Protein AF-A0A7W8KMI1-F1 (afdb_monomer_lite)

pLDDT: mean 75.28, std 14.84, range [34.75, 89.56]

Secondary structure (DSSP, 8-state):
--------------PPPPHHHHHHHHHHHHTSHHHHHHHHHHHHHHHHHHHHHHHHHHHHHHHHHHHS-GGGS----S---HHHHHHHHHHHHHHHHHHHHHHHHHHHHHHHTTT-TT--TT-GGGS-SS--HHHHHHHHTT-

Radius of gyration: 23.49 Å; chains: 1; bounding box: 56×55×62 Å

Foldseek 3Di:
DDDDPDPDPPPDPPDQQALVNLLVVVVVQCVDPVSVVVLVVVLVVLVVVLVVQLVVQLVVVVVVVVPPDCVPVPDDDDPDDPVNVVVVVVVVVVVSVVSSVVSCCVSVQCQQCVVQPQDDPVDPVSGDPGGGSSRSSNVVVVD

Structure (mmCIF, N/CA/C/O backbone):
data_AF-A0A7W8KMI1-F1
#
_entry.id   AF-A0A7W8KMI1-F1
#
loop_
_atom_site.group_PDB
_atom_site.id
_atom_site.type_symbol
_atom_site.label_atom_id
_atom_site.label_alt_id
_atom_site.label_comp_id
_atom_site.label_asym_id
_atom_site.label_entity_id
_atom_site.label_seq_id
_atom_site.pdbx_PDB_ins_code
_atom_site.Cartn_x
_atom_site.Cartn_y
_atom_site.Cartn_z
_atom_site.occupancy
_atom_site.B_iso_or_equiv
_atom_site.auth_seq_id
_atom_site.auth_comp_id
_atom_site.auth_asym_id
_atom_site.auth_atom_id
_atom_site.pdbx_PDB_model_num
ATOM 1 N N . MET A 1 1 ? 27.870 -41.922 -27.994 1.00 34.75 1 MET A N 1
ATOM 2 C CA . MET A 1 1 ? 27.795 -40.715 -28.843 1.00 34.75 1 MET A CA 1
ATOM 3 C C . MET A 1 1 ? 26.735 -39.794 -28.256 1.00 34.75 1 MET A C 1
ATOM 5 O O . MET A 1 1 ? 25.578 -40.174 -28.234 1.00 34.75 1 MET A O 1
ATOM 9 N N . SER A 1 2 ? 27.202 -38.671 -27.706 1.00 38.38 2 SER A N 1
ATOM 10 C CA . SER A 1 2 ? 26.521 -37.427 -27.303 1.00 38.38 2 SER A CA 1
ATOM 11 C C . SER A 1 2 ? 25.144 -37.471 -26.614 1.00 38.38 2 SER A C 1
ATOM 13 O O . SER A 1 2 ? 24.109 -37.550 -27.266 1.00 38.38 2 SER A O 1
ATOM 15 N N . LEU A 1 3 ? 25.139 -37.273 -25.290 1.00 40.03 3 LEU A N 1
ATOM 16 C CA . LEU A 1 3 ? 24.009 -36.684 -24.566 1.00 40.03 3 LEU A CA 1
ATOM 17 C C . LEU A 1 3 ? 24.254 -35.172 -24.496 1.00 40.03 3 LEU A C 1
ATOM 19 O O . LEU A 1 3 ? 25.245 -34.733 -23.914 1.00 40.03 3 LEU A O 1
ATOM 23 N N . ALA A 1 4 ? 23.385 -34.389 -25.136 1.00 41.28 4 ALA A N 1
ATOM 24 C CA . ALA A 1 4 ? 23.472 -32.935 -25.161 1.00 41.28 4 ALA A CA 1
ATOM 25 C C . ALA A 1 4 ? 23.330 -32.373 -23.738 1.00 41.28 4 ALA A C 1
ATOM 27 O O . ALA A 1 4 ? 22.281 -32.501 -23.104 1.00 41.28 4 ALA A O 1
ATOM 28 N N . ALA A 1 5 ? 24.406 -31.763 -23.240 1.00 43.00 5 ALA A N 1
ATOM 29 C CA . ALA A 1 5 ? 24.419 -31.057 -21.973 1.00 43.00 5 ALA A CA 1
ATOM 30 C C . ALA A 1 5 ? 23.448 -29.874 -22.049 1.00 43.00 5 ALA A C 1
ATOM 32 O O . ALA A 1 5 ? 23.636 -28.928 -22.814 1.00 43.00 5 ALA A O 1
ATOM 33 N N . LYS A 1 6 ? 22.383 -29.963 -21.255 1.00 44.53 6 LYS A N 1
ATOM 34 C CA . LYS A 1 6 ? 21.418 -28.897 -21.015 1.00 44.53 6 LYS A CA 1
ATOM 35 C C . LYS A 1 6 ? 22.190 -27.741 -20.374 1.00 44.53 6 LYS A C 1
ATOM 37 O O . LYS A 1 6 ? 22.577 -27.837 -19.213 1.00 44.53 6 LYS A O 1
ATOM 42 N N . GLN A 1 7 ? 22.477 -26.696 -21.147 1.00 41.88 7 GLN A N 1
ATOM 43 C CA . GLN A 1 7 ? 23.064 -25.461 -20.635 1.00 41.88 7 GLN A CA 1
ATOM 44 C C . GLN A 1 7 ? 22.072 -24.861 -19.635 1.00 41.88 7 GLN A C 1
ATOM 46 O O . GLN A 1 7 ? 21.048 -24.292 -20.008 1.00 41.88 7 GLN A O 1
ATOM 51 N N . SER A 1 8 ? 22.341 -25.061 -18.348 1.00 39.22 8 SER A N 1
ATOM 52 C CA . SER A 1 8 ? 21.718 -24.305 -17.274 1.00 39.22 8 SER A CA 1
ATOM 53 C C . SER A 1 8 ? 22.136 -22.854 -17.460 1.00 39.22 8 SER A C 1
ATOM 55 O O . SER A 1 8 ? 23.306 -22.522 -17.268 1.00 39.22 8 SER A O 1
ATOM 57 N N . HIS A 1 9 ? 21.195 -22.012 -17.881 1.00 38.53 9 HIS A N 1
ATOM 58 C CA . HIS A 1 9 ? 21.372 -20.570 -17.862 1.00 38.53 9 HIS A CA 1
ATOM 59 C C . HIS A 1 9 ? 21.656 -20.192 -16.407 1.00 38.53 9 HIS A C 1
ATOM 61 O O . HIS A 1 9 ? 20.779 -20.284 -15.549 1.00 38.53 9 HIS A O 1
ATOM 67 N N . VAL A 1 10 ? 22.913 -19.866 -16.116 1.00 40.53 10 VAL A N 1
ATOM 68 C CA . VAL A 1 10 ? 23.291 -19.253 -14.849 1.00 40.53 10 VAL A CA 1
ATOM 69 C C . VAL A 1 10 ? 22.540 -17.926 -14.830 1.00 40.53 10 VAL A C 1
ATOM 71 O O . VAL A 1 10 ? 22.769 -17.067 -15.681 1.00 40.53 10 VAL A O 1
ATOM 74 N N . GLN A 1 11 ? 21.544 -17.822 -13.956 1.00 42.91 11 GLN A N 1
ATOM 75 C CA . GLN A 1 11 ? 20.919 -16.552 -13.625 1.00 42.91 11 GLN A CA 1
ATOM 76 C C . GLN A 1 11 ? 21.990 -15.780 -12.861 1.00 42.91 11 GLN A C 1
ATOM 78 O O . GLN A 1 11 ? 22.284 -16.094 -11.708 1.00 42.91 11 GLN A O 1
ATOM 83 N N . GLU A 1 12 ? 22.659 -14.853 -13.546 1.00 35.53 12 GLU A N 1
ATOM 84 C CA . GLU A 1 12 ? 23.527 -13.890 -12.878 1.00 35.53 12 GLU A CA 1
ATOM 85 C C . GLU A 1 12 ? 22.709 -13.187 -11.784 1.00 35.53 12 GLU A C 1
ATOM 87 O O . GLU A 1 12 ? 21.523 -12.906 -12.001 1.00 35.53 12 GLU A O 1
ATOM 92 N N . PRO A 1 13 ? 23.291 -12.935 -10.598 1.00 42.44 13 PRO A N 1
ATOM 93 C CA . PRO A 1 13 ? 22.621 -12.151 -9.577 1.00 42.44 13 PRO A CA 1
ATOM 94 C C . PRO A 1 13 ? 22.326 -10.780 -10.184 1.00 42.44 13 PRO A C 1
ATOM 96 O O . PRO A 1 13 ? 23.240 -10.001 -10.449 1.00 42.44 13 PRO A O 1
ATOM 99 N N . ILE A 1 14 ? 21.046 -10.521 -10.460 1.00 54.78 14 ILE A N 1
ATOM 100 C CA . ILE A 1 14 ? 20.568 -9.218 -10.909 1.00 54.78 14 ILE A CA 1
ATOM 101 C C . ILE A 1 14 ? 20.971 -8.254 -9.798 1.00 54.78 14 ILE A C 1
ATOM 103 O O . ILE A 1 14 ? 20.428 -8.323 -8.696 1.00 54.78 14 ILE A O 1
ATOM 107 N N . ALA A 1 15 ? 21.982 -7.423 -10.059 1.00 56.84 15 ALA A N 1
ATOM 108 C CA . ALA A 1 15 ? 22.372 -6.382 -9.125 1.00 56.84 15 ALA A CA 1
ATOM 109 C C . ALA A 1 15 ? 21.114 -5.566 -8.780 1.00 56.84 15 ALA A C 1
ATOM 111 O O . ALA A 1 15 ? 20.329 -5.277 -9.692 1.00 56.84 15 ALA A O 1
ATOM 112 N N . PRO A 1 16 ? 20.883 -5.235 -7.497 1.00 61.41 16 PRO A N 1
ATOM 113 C CA . PRO A 1 16 ? 19.713 -4.464 -7.108 1.00 61.41 16 PRO A CA 1
ATOM 114 C C . PRO A 1 16 ? 19.705 -3.168 -7.919 1.00 61.41 16 PRO A C 1
ATOM 116 O O . PRO A 1 16 ? 20.652 -2.382 -7.865 1.00 61.41 16 PRO A O 1
ATOM 119 N N . MET A 1 17 ? 18.672 -3.001 -8.746 1.00 68.69 17 MET A N 1
ATOM 120 C CA . MET A 1 17 ? 18.520 -1.834 -9.609 1.00 68.69 17 MET A CA 1
ATOM 121 C C . MET A 1 17 ? 18.459 -0.586 -8.726 1.00 68.69 17 MET A C 1
ATOM 123 O O . MET A 1 17 ? 17.603 -0.498 -7.846 1.00 68.69 17 MET A O 1
ATOM 127 N N . SER A 1 18 ? 19.356 0.374 -8.959 1.00 76.06 18 SER A N 1
ATOM 128 C CA . SER A 1 18 ? 19.341 1.644 -8.234 1.00 76.06 18 SER A CA 1
ATOM 129 C C . SER A 1 18 ? 18.051 2.414 -8.534 1.00 76.06 18 SER A C 1
ATOM 131 O O . SER A 1 18 ? 17.516 2.349 -9.643 1.00 76.06 18 SER A O 1
ATOM 133 N N . HIS A 1 19 ? 17.568 3.201 -7.570 1.00 77.62 19 HIS A N 1
ATOM 134 C CA . HIS A 1 19 ? 16.441 4.116 -7.776 1.00 77.62 19 HIS A CA 1
ATOM 135 C C . HIS A 1 19 ? 16.672 5.069 -8.963 1.00 77.62 19 HIS A C 1
ATOM 137 O O . HIS A 1 19 ? 15.741 5.382 -9.706 1.00 77.62 19 HIS A O 1
ATOM 143 N N . GLU A 1 20 ? 17.912 5.519 -9.167 1.00 78.88 20 GLU A N 1
ATOM 144 C CA . GLU A 1 20 ? 18.265 6.402 -10.285 1.00 78.88 20 GLU A CA 1
ATOM 145 C C . GLU A 1 20 ? 18.111 5.692 -11.636 1.00 78.88 20 GLU A C 1
ATOM 147 O O . GLU A 1 20 ? 17.528 6.254 -12.566 1.00 78.88 20 GLU A O 1
ATOM 152 N N . ASP A 1 21 ? 18.530 4.427 -11.715 1.00 81.38 21 ASP A N 1
ATOM 153 C CA . ASP A 1 21 ? 18.374 3.599 -12.913 1.00 81.38 21 ASP A CA 1
ATOM 154 C C . ASP A 1 21 ? 16.895 3.305 -13.194 1.00 81.38 21 ASP A C 1
ATOM 156 O O . ASP A 1 21 ? 16.437 3.409 -14.335 1.00 81.38 21 ASP A O 1
ATOM 160 N N . ALA A 1 22 ? 16.120 3.008 -12.145 1.00 81.56 22 ALA A N 1
ATOM 161 C CA . ALA A 1 22 ? 14.677 2.807 -12.231 1.00 81.56 22 ALA A CA 1
ATOM 162 C C . ALA A 1 22 ? 13.972 4.040 -12.818 1.00 81.56 22 ALA A C 1
ATOM 164 O O . ALA A 1 22 ? 13.184 3.925 -13.760 1.00 81.56 22 ALA A O 1
ATOM 165 N N . MET A 1 23 ? 14.295 5.231 -12.310 1.00 83.50 23 MET A N 1
ATOM 166 C CA . MET A 1 23 ? 13.730 6.488 -12.802 1.00 83.50 23 MET A CA 1
ATOM 167 C C . MET A 1 23 ? 14.154 6.793 -14.239 1.00 83.50 23 MET A C 1
ATOM 169 O O . MET A 1 23 ? 13.311 7.193 -15.041 1.00 83.50 23 MET A O 1
ATOM 173 N N . ALA A 1 24 ? 15.414 6.546 -14.604 1.00 84.56 24 ALA A N 1
ATOM 174 C CA . ALA A 1 24 ? 15.891 6.735 -15.972 1.00 84.56 24 ALA A CA 1
ATOM 175 C C . ALA A 1 24 ? 15.152 5.827 -16.973 1.00 84.56 24 ALA A C 1
ATOM 177 O O . ALA A 1 24 ? 14.798 6.267 -18.072 1.00 84.56 24 ALA A O 1
ATOM 178 N N . ILE A 1 25 ? 14.868 4.576 -16.592 1.00 84.12 25 ILE A N 1
ATOM 179 C CA . ILE A 1 25 ? 14.076 3.641 -17.403 1.00 84.12 25 ILE A CA 1
ATOM 180 C C . ILE A 1 25 ? 12.640 4.149 -17.558 1.00 84.12 25 ILE A C 1
ATOM 182 O O . ILE A 1 25 ? 12.132 4.185 -18.680 1.00 84.12 25 ILE A O 1
ATOM 186 N N . ILE A 1 26 ? 12.004 4.586 -16.467 1.00 84.56 26 ILE A N 1
ATOM 187 C CA . ILE A 1 26 ? 10.630 5.111 -16.481 1.00 84.56 26 ILE A CA 1
ATOM 188 C C . ILE A 1 26 ? 10.535 6.362 -17.363 1.00 84.56 26 ILE A C 1
ATOM 190 O O . ILE A 1 26 ? 9.643 6.456 -18.204 1.00 84.56 26 ILE A O 1
ATOM 194 N N . GLU A 1 27 ? 11.463 7.309 -17.229 1.00 85.69 27 GLU A N 1
ATOM 195 C CA . GLU A 1 27 ? 11.466 8.541 -18.023 1.00 85.69 27 GLU A CA 1
ATOM 196 C C . GLU A 1 27 ? 11.730 8.278 -19.504 1.00 85.69 27 GLU A C 1
ATOM 198 O O . GLU A 1 27 ? 11.102 8.894 -20.367 1.00 85.69 27 GLU A O 1
ATOM 203 N N . ARG A 1 28 ? 12.632 7.343 -19.823 1.00 84.94 28 ARG A N 1
ATOM 204 C CA . ARG A 1 28 ? 12.855 6.913 -21.205 1.00 84.94 28 ARG A CA 1
ATOM 205 C C . ARG A 1 28 ? 11.596 6.278 -21.782 1.00 84.94 28 ARG A C 1
ATOM 207 O O . ARG A 1 28 ? 11.248 6.566 -22.925 1.00 84.94 28 ARG A O 1
ATOM 214 N N . ALA A 1 29 ? 10.918 5.448 -20.998 1.00 82.12 29 ALA A N 1
ATOM 215 C CA . ALA A 1 29 ? 9.714 4.765 -21.427 1.00 82.12 29 ALA A CA 1
ATOM 216 C C . ALA A 1 29 ? 8.509 5.702 -21.581 1.00 82.12 29 ALA A C 1
ATOM 218 O O . ALA A 1 29 ? 7.732 5.550 -22.517 1.00 82.12 29 ALA A O 1
ATOM 219 N N . ALA A 1 30 ? 8.410 6.743 -20.758 1.00 80.94 30 ALA A N 1
ATOM 220 C CA . ALA A 1 30 ? 7.374 7.764 -20.878 1.00 80.94 30 ALA A CA 1
ATOM 221 C C . ALA A 1 30 ? 7.484 8.610 -22.164 1.00 80.94 30 ALA A C 1
ATOM 223 O O . ALA A 1 30 ? 6.498 9.203 -22.597 1.00 80.94 30 ALA A O 1
ATOM 224 N N . ARG A 1 31 ? 8.666 8.680 -22.795 1.00 85.50 31 ARG A N 1
ATOM 225 C CA . ARG A 1 31 ? 8.866 9.418 -24.059 1.00 85.50 31 ARG A CA 1
ATOM 226 C C . ARG A 1 31 ? 8.369 8.657 -25.289 1.00 85.50 31 ARG A C 1
ATOM 228 O O . ARG A 1 31 ? 8.153 9.277 -26.329 1.00 85.50 31 ARG A O 1
ATOM 235 N N . ASP A 1 32 ? 8.193 7.342 -25.191 1.00 88.50 32 ASP A N 1
ATOM 236 C CA . ASP A 1 32 ? 7.627 6.525 -26.264 1.00 88.50 32 ASP A CA 1
ATOM 237 C C . ASP A 1 32 ? 6.101 6.461 -26.116 1.00 88.50 32 ASP A C 1
ATOM 239 O O . ASP A 1 32 ? 5.579 6.085 -25.073 1.00 88.50 32 ASP A O 1
ATOM 243 N N . LYS A 1 33 ? 5.359 6.806 -27.174 1.00 80.88 33 LYS A N 1
ATOM 244 C CA . LYS A 1 33 ? 3.889 6.851 -27.162 1.00 80.88 33 LYS A CA 1
ATOM 245 C C . LYS A 1 33 ? 3.238 5.502 -26.832 1.00 80.88 33 LYS A C 1
ATOM 247 O O . LYS A 1 33 ? 2.148 5.486 -26.260 1.00 80.88 33 LYS A O 1
ATOM 252 N N . HIS A 1 34 ? 3.847 4.389 -27.235 1.00 79.56 34 HIS A N 1
ATOM 253 C CA . HIS A 1 34 ? 3.315 3.056 -26.947 1.00 79.56 34 HIS A CA 1
ATOM 254 C C . HIS A 1 34 ? 3.679 2.630 -25.529 1.00 79.56 34 HIS A C 1
ATOM 256 O O . HIS A 1 34 ? 2.803 2.247 -24.756 1.00 79.56 34 HIS A O 1
ATOM 262 N N . LEU A 1 35 ? 4.948 2.802 -25.168 1.00 83.62 35 LEU A N 1
ATOM 263 C CA . LEU A 1 35 ? 5.459 2.401 -23.865 1.00 83.62 35 LEU A CA 1
ATOM 264 C C . LEU A 1 35 ? 4.896 3.267 -22.724 1.00 83.62 35 LEU A C 1
ATOM 266 O O . LEU A 1 35 ? 4.700 2.766 -21.623 1.00 83.62 35 LEU A O 1
ATOM 270 N N . ALA A 1 36 ? 4.540 4.525 -22.991 1.00 83.75 36 ALA A N 1
ATOM 271 C CA . ALA A 1 36 ? 3.836 5.389 -22.047 1.00 83.75 36 ALA A CA 1
ATOM 272 C C . ALA A 1 36 ? 2.450 4.839 -21.676 1.00 83.75 36 ALA A C 1
ATOM 274 O O . ALA A 1 36 ? 2.083 4.841 -20.506 1.00 83.75 36 ALA A O 1
ATOM 275 N N . ARG A 1 37 ? 1.696 4.302 -22.646 1.00 84.69 37 ARG A N 1
ATOM 276 C CA . ARG A 1 37 ? 0.388 3.679 -22.369 1.00 84.69 37 ARG A CA 1
ATOM 277 C C . ARG A 1 37 ? 0.535 2.415 -21.535 1.00 84.69 37 ARG A C 1
ATOM 279 O O . ARG A 1 37 ? -0.250 2.196 -20.619 1.00 84.69 37 ARG A O 1
ATOM 286 N N . ASP A 1 38 ? 1.536 1.599 -21.847 1.00 85.12 38 ASP A N 1
ATOM 287 C CA . ASP A 1 38 ? 1.817 0.384 -21.084 1.00 85.12 38 ASP A CA 1
ATOM 288 C C . ASP A 1 38 ? 2.279 0.715 -19.661 1.00 85.12 38 ASP A C 1
ATOM 290 O O . ASP A 1 38 ? 1.892 0.026 -18.717 1.00 85.12 38 ASP A O 1
ATOM 294 N N . LEU A 1 39 ? 3.041 1.800 -19.487 1.00 86.56 39 LEU A N 1
ATOM 295 C CA . LEU A 1 39 ? 3.405 2.327 -18.174 1.00 86.56 39 LEU A CA 1
ATOM 296 C C . LEU A 1 39 ? 2.189 2.781 -17.369 1.00 86.56 39 LEU A C 1
ATOM 298 O O . LEU A 1 39 ? 2.107 2.460 -16.186 1.00 86.56 39 LEU A O 1
ATOM 302 N N . ASP A 1 40 ? 1.246 3.494 -17.979 1.00 86.31 40 ASP A N 1
ATOM 303 C CA . ASP A 1 40 ? 0.033 3.936 -17.285 1.00 86.31 40 ASP A CA 1
ATOM 304 C C . ASP A 1 40 ? -0.849 2.744 -16.893 1.00 86.31 40 ASP A C 1
ATOM 306 O O . ASP A 1 40 ? -1.265 2.631 -15.742 1.00 86.31 40 ASP A O 1
ATOM 310 N N . LEU A 1 41 ? -1.020 1.766 -17.790 1.00 87.88 41 LEU A N 1
ATOM 311 C CA . LEU A 1 41 ? -1.705 0.511 -17.466 1.00 87.88 41 LEU A CA 1
ATOM 312 C C . LEU A 1 41 ? -1.001 -0.260 -16.344 1.00 87.88 41 LEU A C 1
ATOM 314 O O . LEU A 1 41 ? -1.657 -0.897 -15.516 1.00 87.88 41 LEU A O 1
ATOM 318 N N . LEU A 1 42 ? 0.332 -0.251 -16.322 1.00 87.44 42 LEU A N 1
ATOM 319 C CA . LEU A 1 42 ? 1.104 -0.895 -15.268 1.00 87.44 42 LEU A CA 1
ATOM 320 C C . LEU A 1 42 ? 0.916 -0.169 -13.932 1.00 87.44 42 LEU A C 1
ATOM 322 O O . LEU A 1 42 ? 0.689 -0.830 -12.922 1.00 87.44 42 LEU A O 1
ATOM 326 N N . ARG A 1 43 ? 0.929 1.167 -13.927 1.00 87.19 43 ARG A N 1
ATOM 327 C CA . ARG A 1 43 ? 0.644 1.987 -12.741 1.00 87.19 43 ARG A CA 1
ATOM 328 C C . ARG A 1 43 ? -0.748 1.702 -12.190 1.00 87.19 43 ARG A C 1
ATOM 330 O O . ARG A 1 43 ? -0.862 1.426 -11.000 1.00 87.19 43 ARG A O 1
ATOM 337 N N . ASP A 1 44 ? -1.774 1.670 -13.035 1.00 88.12 44 ASP A N 1
ATOM 338 C CA . ASP A 1 44 ? -3.151 1.367 -12.624 1.00 88.12 44 ASP A CA 1
ATOM 339 C C . ASP A 1 44 ? -3.265 -0.013 -11.964 1.00 88.12 44 ASP A C 1
ATOM 341 O O . ASP A 1 44 ? -3.936 -0.184 -10.938 1.00 88.12 44 ASP A O 1
ATOM 345 N N . LYS A 1 45 ? -2.559 -1.009 -12.512 1.00 87.81 45 LYS A N 1
ATOM 346 C CA . LYS A 1 45 ? -2.480 -2.350 -11.917 1.00 87.81 45 LYS A CA 1
ATOM 347 C C . LYS A 1 45 ? -1.760 -2.325 -10.575 1.00 87.81 45 LYS A C 1
ATOM 349 O O . LYS A 1 45 ? -2.242 -2.950 -9.635 1.00 87.81 45 LYS A O 1
ATOM 354 N N . CYS A 1 46 ? -0.647 -1.601 -10.462 1.00 87.69 46 CYS A N 1
ATOM 355 C CA . CYS A 1 46 ? 0.079 -1.455 -9.203 1.00 87.69 46 CYS A CA 1
ATOM 356 C C . CYS A 1 46 ? -0.786 -0.767 -8.137 1.00 87.69 46 CYS A C 1
ATOM 358 O O . CYS A 1 46 ? -0.852 -1.260 -7.015 1.00 87.69 46 CYS A O 1
ATOM 360 N N . PHE A 1 47 ? -1.514 0.299 -8.477 1.00 87.56 47 PHE A N 1
ATOM 361 C CA . PHE A 1 47 ? -2.446 0.951 -7.552 1.00 87.56 47 PHE A CA 1
ATOM 362 C C . PHE A 1 47 ? -3.562 0.014 -7.096 1.00 87.56 47 PHE A C 1
ATOM 364 O O . PHE A 1 47 ? -3.834 -0.094 -5.901 1.00 87.56 47 PHE A O 1
ATOM 371 N N . SER A 1 48 ? -4.174 -0.705 -8.036 1.00 89.06 48 SER A N 1
ATOM 372 C CA . SER A 1 48 ? -5.220 -1.684 -7.727 1.00 89.06 48 SER A CA 1
ATOM 373 C C . SER A 1 48 ? -4.701 -2.800 -6.817 1.00 89.06 48 SER A C 1
ATOM 375 O O . SER A 1 48 ? -5.384 -3.200 -5.878 1.00 89.06 48 SER A O 1
ATOM 377 N N . PHE A 1 49 ? -3.472 -3.262 -7.052 1.00 88.81 49 PHE A N 1
ATOM 378 C CA . PHE A 1 49 ? -2.807 -4.267 -6.229 1.00 88.81 49 PHE A CA 1
ATOM 379 C C . PHE A 1 49 ? -2.543 -3.772 -4.803 1.00 88.81 49 PHE A C 1
ATOM 381 O O . PHE A 1 49 ? -2.894 -4.462 -3.847 1.00 88.81 49 PHE A O 1
ATOM 388 N N . VAL A 1 50 ? -1.986 -2.566 -4.644 1.00 88.88 50 VAL A N 1
ATOM 389 C CA . VAL A 1 50 ? -1.748 -1.971 -3.318 1.00 88.88 50 VAL A CA 1
ATOM 390 C C . VAL A 1 50 ? -3.062 -1.808 -2.561 1.00 88.88 50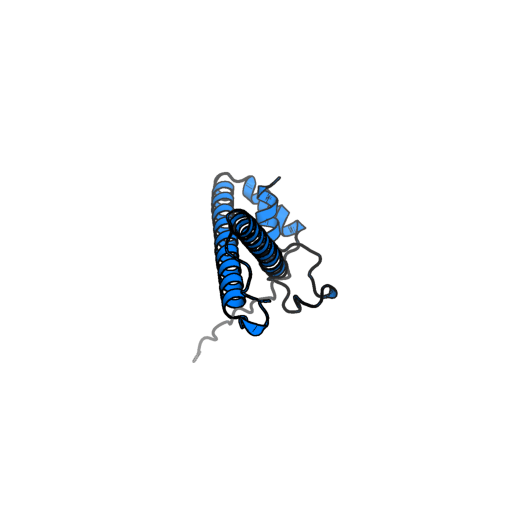 VAL A C 1
ATOM 392 O O . VAL A 1 50 ? -3.134 -2.190 -1.397 1.00 88.88 50 VAL A O 1
ATOM 395 N N . ASN A 1 51 ? -4.113 -1.316 -3.222 1.00 88.19 51 ASN A N 1
ATOM 396 C CA . ASN A 1 51 ? -5.433 -1.164 -2.607 1.00 88.19 51 ASN A CA 1
ATOM 397 C C . ASN A 1 51 ? -6.020 -2.509 -2.155 1.00 88.19 51 ASN A C 1
ATOM 399 O O . ASN A 1 51 ? -6.503 -2.615 -1.031 1.00 88.19 51 ASN A O 1
ATOM 403 N N . ALA A 1 52 ? -5.919 -3.553 -2.980 1.00 88.75 52 ALA A N 1
ATOM 404 C CA . ALA A 1 52 ? -6.412 -4.879 -2.616 1.00 88.75 52 ALA A CA 1
ATOM 405 C C . ALA A 1 52 ? -5.673 -5.462 -1.397 1.00 88.75 52 ALA A C 1
ATOM 407 O O . ALA A 1 52 ? -6.310 -5.975 -0.478 1.00 88.75 52 ALA A O 1
ATOM 408 N N . MET A 1 53 ? -4.342 -5.332 -1.345 1.00 89.06 53 MET A N 1
ATOM 409 C CA . MET A 1 53 ? -3.561 -5.762 -0.178 1.00 89.06 53 MET A CA 1
ATOM 410 C C . MET A 1 53 ? -3.899 -4.953 1.076 1.00 89.06 53 MET A C 1
ATOM 412 O O . MET A 1 53 ? -3.992 -5.501 2.173 1.00 89.06 53 MET A O 1
ATOM 416 N N . MET A 1 54 ? -4.087 -3.643 0.921 1.00 88.38 54 MET A N 1
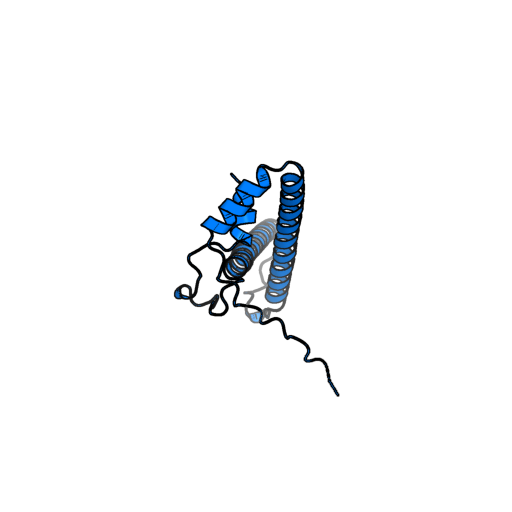ATOM 417 C CA . MET A 1 54 ? -4.498 -2.751 2.000 1.00 88.38 54 MET A CA 1
ATOM 418 C C . MET A 1 54 ? -5.825 -3.184 2.623 1.00 88.38 54 MET A C 1
ATOM 420 O O . MET A 1 54 ? -5.940 -3.249 3.853 1.00 88.38 54 MET A O 1
ATOM 424 N N . ASP A 1 55 ? -6.805 -3.525 1.791 1.00 88.50 55 ASP A N 1
ATOM 425 C CA . ASP A 1 55 ? -8.107 -4.014 2.236 1.00 88.50 55 ASP A CA 1
ATOM 426 C C . ASP A 1 55 ? -7.988 -5.373 2.942 1.00 88.50 55 ASP A C 1
ATOM 428 O O . ASP A 1 55 ? -8.540 -5.552 4.032 1.00 88.50 55 ASP A O 1
ATOM 432 N N . GLU A 1 56 ? -7.197 -6.302 2.397 1.00 89.56 56 GLU A N 1
ATOM 433 C CA . GLU A 1 56 ? -6.959 -7.625 2.988 1.00 89.56 56 GLU A CA 1
ATOM 434 C C . GLU A 1 56 ? -6.303 -7.533 4.376 1.00 89.56 56 GLU A C 1
ATOM 436 O O . GLU A 1 56 ? -6.753 -8.164 5.343 1.00 89.56 56 GLU A O 1
ATOM 441 N N . VAL A 1 57 ? -5.264 -6.705 4.517 1.00 88.50 57 VAL A N 1
ATOM 442 C CA . VAL A 1 57 ? -4.590 -6.483 5.804 1.00 88.50 57 VAL A CA 1
ATOM 443 C C . VAL A 1 57 ? -5.543 -5.814 6.790 1.00 88.50 57 VAL A C 1
ATOM 445 O O . VAL A 1 57 ? -5.634 -6.242 7.944 1.00 88.50 57 VAL A O 1
ATOM 448 N N . THR A 1 58 ? -6.309 -4.816 6.347 1.00 87.44 58 THR A N 1
ATOM 449 C CA . THR A 1 58 ? -7.299 -4.129 7.189 1.00 87.44 58 THR A CA 1
ATOM 450 C C . THR A 1 58 ? -8.370 -5.095 7.697 1.00 87.44 58 THR A C 1
ATOM 452 O O . THR A 1 58 ? -8.721 -5.062 8.884 1.00 87.44 58 THR A O 1
ATOM 455 N N . GLN A 1 59 ? -8.865 -5.988 6.838 1.00 88.06 59 GLN A N 1
ATOM 456 C CA . GLN A 1 59 ? -9.825 -7.024 7.210 1.00 88.06 59 GLN A CA 1
ATOM 457 C C . GLN A 1 59 ? -9.211 -8.023 8.197 1.00 88.06 59 GLN A C 1
ATOM 459 O O . GLN A 1 59 ? -9.809 -8.313 9.235 1.00 88.06 59 GLN A O 1
ATOM 464 N N . THR A 1 60 ? -7.983 -8.472 7.943 1.00 87.31 60 THR A N 1
ATOM 465 C CA . THR A 1 60 ? -7.260 -9.397 8.825 1.00 87.31 60 THR A CA 1
ATOM 466 C C . THR A 1 60 ? -7.029 -8.795 10.216 1.00 87.31 60 THR A C 1
ATOM 468 O O . THR A 1 60 ? -7.198 -9.473 11.234 1.00 87.31 60 THR A O 1
ATOM 471 N N . LEU A 1 61 ? -6.679 -7.506 10.296 1.00 84.19 61 LEU A N 1
ATOM 472 C CA . LEU A 1 61 ? -6.547 -6.777 11.561 1.00 84.19 61 LEU A CA 1
ATOM 473 C C . LEU A 1 61 ? -7.891 -6.667 12.291 1.00 84.19 61 LEU A C 1
ATOM 475 O O . LEU A 1 61 ? -7.951 -6.898 13.499 1.00 84.19 61 LEU A O 1
ATOM 479 N N . ALA A 1 62 ? -8.975 -6.385 11.563 1.00 84.12 62 ALA A N 1
ATOM 480 C CA . ALA A 1 62 ? -10.324 -6.343 12.124 1.00 84.12 62 ALA A CA 1
ATOM 481 C C . ALA A 1 62 ? -10.745 -7.699 12.717 1.00 84.12 62 ALA A C 1
ATOM 483 O O . ALA A 1 62 ? -11.346 -7.759 13.789 1.00 84.12 62 ALA A O 1
ATOM 484 N N . GLU A 1 63 ? -10.436 -8.802 12.038 1.00 86.12 63 GLU A N 1
ATOM 485 C CA . GLU A 1 63 ? -10.736 -10.155 12.514 1.00 86.12 63 GLU A CA 1
ATOM 486 C C . GLU A 1 63 ? -9.923 -10.523 13.758 1.00 86.12 63 GLU A C 1
ATOM 488 O O . GLU A 1 63 ? -10.472 -11.090 14.709 1.00 86.12 63 GLU A O 1
ATOM 493 N N . LYS A 1 64 ? -8.640 -10.150 13.802 1.00 81.62 64 LYS A N 1
ATOM 494 C CA . LYS A 1 64 ? -7.787 -10.335 14.985 1.00 81.62 64 LYS A CA 1
ATOM 495 C C . LYS A 1 64 ? -8.301 -9.542 16.191 1.00 81.62 64 LYS A C 1
ATOM 497 O O . LYS A 1 64 ? -8.327 -10.081 17.294 1.00 81.62 64 LYS A O 1
ATOM 502 N N . GLU A 1 65 ? -8.787 -8.318 15.989 1.00 75.25 65 GLU A N 1
ATOM 503 C CA . GLU A 1 65 ? -9.402 -7.489 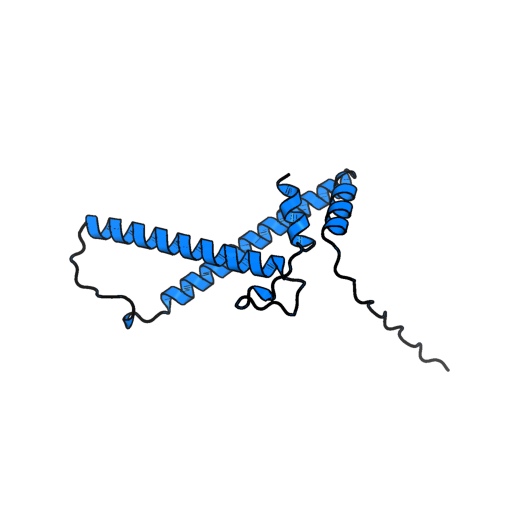17.040 1.00 75.25 65 GLU A CA 1
ATOM 504 C C . GLU A 1 65 ? -10.761 -8.037 17.525 1.00 75.25 65 GLU A C 1
ATOM 506 O O . GLU A 1 65 ? -11.145 -7.876 18.684 1.00 75.25 65 GLU A O 1
ATOM 511 N N . LYS A 1 66 ? -11.515 -8.735 16.668 1.00 74.31 66 LYS A N 1
ATOM 512 C CA . LYS A 1 66 ? -12.732 -9.448 17.097 1.00 74.31 66 LYS A CA 1
ATOM 513 C C . LYS A 1 66 ? -12.409 -10.665 17.965 1.00 74.31 66 LYS A C 1
ATOM 515 O O . LYS A 1 66 ? -13.188 -10.980 18.861 1.00 74.31 66 LYS A O 1
ATOM 520 N N . ARG A 1 67 ? -11.280 -11.333 17.704 1.00 68.12 67 ARG A N 1
ATOM 521 C CA . ARG A 1 67 ? -10.819 -12.526 18.433 1.00 68.12 67 ARG A CA 1
ATOM 522 C C . ARG A 1 67 ? -10.133 -12.218 19.766 1.00 68.12 67 ARG A C 1
ATOM 524 O O . ARG A 1 67 ? -9.912 -13.152 20.533 1.00 68.12 67 ARG A O 1
ATOM 531 N N . THR A 1 68 ? -9.808 -10.960 20.077 1.00 62.69 68 THR A N 1
ATOM 532 C CA . THR A 1 68 ? -9.288 -10.623 21.409 1.00 62.69 68 THR A CA 1
ATOM 533 C C . THR A 1 68 ? -10.389 -10.832 22.461 1.00 62.69 68 THR A C 1
ATOM 535 O O . THR A 1 68 ? -11.492 -10.288 22.325 1.00 62.69 68 THR A O 1
ATOM 538 N N . PRO A 1 69 ? -10.136 -11.665 23.490 1.00 55.56 69 PRO A N 1
ATOM 539 C CA . PRO A 1 69 ? -11.163 -12.092 24.430 1.00 55.56 69 PRO A CA 1
ATOM 540 C C . PRO A 1 69 ? -11.770 -10.896 25.166 1.00 55.56 69 PRO A C 1
ATOM 542 O O . PRO A 1 69 ? -11.068 -9.978 25.592 1.00 55.56 69 PRO A O 1
ATOM 545 N N . ALA A 1 70 ? -13.093 -10.943 25.353 1.00 57.94 70 ALA A N 1
ATOM 546 C CA . ALA A 1 70 ? -13.891 -9.894 25.992 1.00 57.94 70 ALA A CA 1
ATOM 547 C C . ALA A 1 70 ? -13.434 -9.531 27.419 1.00 57.94 70 ALA A C 1
ATOM 549 O O . ALA A 1 70 ? -13.803 -8.480 27.922 1.00 57.94 70 ALA A O 1
ATOM 550 N N . LEU A 1 71 ? -12.584 -10.352 28.042 1.00 53.62 71 LEU A N 1
ATOM 551 C CA . LEU A 1 71 ? -11.972 -10.096 29.349 1.00 53.62 71 LEU A CA 1
ATOM 552 C C . LEU A 1 71 ? -11.028 -8.877 29.362 1.00 53.62 71 LEU A C 1
ATOM 554 O O . LEU A 1 71 ? -10.787 -8.316 30.425 1.00 53.62 71 LEU A O 1
ATOM 558 N N . LEU A 1 72 ? -10.523 -8.443 28.200 1.00 53.62 72 LEU A N 1
ATOM 559 C CA . LEU A 1 72 ? -9.753 -7.198 28.048 1.00 53.62 72 LEU A CA 1
ATOM 560 C C . LEU A 1 72 ? -10.621 -5.998 27.629 1.00 53.62 72 LEU A C 1
ATOM 562 O O . LEU A 1 72 ? -10.136 -4.869 27.597 1.00 53.62 72 LEU A O 1
ATO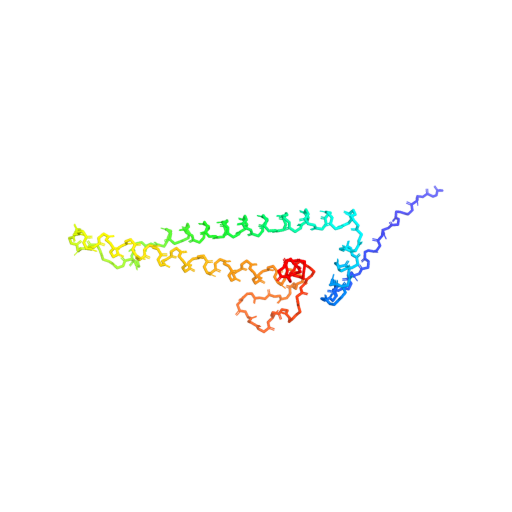M 566 N N . LYS A 1 73 ? -11.899 -6.221 27.293 1.00 56.44 73 LYS A N 1
ATOM 567 C CA . LYS A 1 73 ? -12.855 -5.161 26.955 1.00 56.44 73 LYS A CA 1
ATOM 568 C C . LYS A 1 73 ? -13.541 -4.746 28.252 1.00 56.44 73 LYS A C 1
ATOM 570 O O . LYS A 1 73 ? -14.426 -5.435 28.749 1.00 56.44 73 LYS A O 1
ATOM 575 N N . SER A 1 74 ? -13.081 -3.654 28.849 1.00 51.59 74 SER A N 1
ATOM 576 C CA . SER A 1 74 ? -13.615 -3.138 30.107 1.00 51.59 74 SER A CA 1
ATOM 577 C C . SER A 1 74 ? -15.134 -2.889 30.038 1.00 51.59 74 SER A C 1
ATOM 579 O O . SER A 1 74 ? -15.597 -1.994 29.342 1.00 51.59 74 SER A O 1
ATOM 581 N N . ARG A 1 75 ? -15.859 -3.692 30.834 1.00 54.72 75 ARG A N 1
ATOM 582 C CA . ARG A 1 75 ? -17.153 -3.479 31.520 1.00 54.72 75 ARG A CA 1
ATOM 583 C C . ARG A 1 75 ? -18.411 -3.142 30.683 1.00 54.72 75 ARG A C 1
ATOM 585 O O . ARG A 1 75 ? -18.532 -2.026 30.190 1.00 54.72 75 ARG A O 1
ATOM 592 N N . PRO A 1 76 ? -19.441 -4.016 30.670 1.00 55.00 76 PRO A N 1
ATOM 593 C CA . PRO A 1 76 ? -20.761 -3.687 30.145 1.00 55.00 76 PRO A CA 1
ATOM 594 C C . PRO A 1 76 ? -21.757 -3.415 31.288 1.00 55.00 76 PRO A C 1
ATOM 596 O O . PRO A 1 76 ? -22.527 -4.294 31.639 1.00 55.00 76 PRO A O 1
ATOM 599 N N . GLU A 1 77 ? -21.754 -2.218 31.880 1.00 51.47 77 GLU A N 1
ATOM 600 C CA . GLU A 1 77 ? -22.831 -1.775 32.799 1.00 51.47 77 GLU A CA 1
ATOM 601 C C . GLU A 1 77 ? -23.019 -0.247 32.751 1.00 51.47 77 GLU A C 1
ATOM 603 O O . GLU A 1 77 ? -22.946 0.443 33.765 1.00 51.47 77 GLU A O 1
ATOM 608 N N . GLN A 1 78 ? -23.222 0.322 31.563 1.00 53.66 78 GLN A N 1
ATOM 609 C CA . GLN A 1 78 ? -23.743 1.687 31.444 1.00 53.66 78 GLN A CA 1
ATOM 610 C C . GLN A 1 78 ? -24.977 1.671 30.549 1.00 53.66 78 GLN A C 1
ATOM 612 O O . GLN A 1 78 ? -24.945 1.136 29.441 1.00 53.66 78 GLN A O 1
ATOM 617 N N . GLU A 1 79 ? -26.072 2.218 31.073 1.00 56.91 79 GLU A N 1
ATOM 618 C CA . GLU A 1 79 ? -27.357 2.344 30.392 1.00 56.91 79 GLU A CA 1
ATOM 619 C C . GLU A 1 79 ? -27.176 2.966 29.002 1.00 56.91 79 GLU A C 1
ATOM 621 O O . GLU A 1 79 ? -26.550 4.019 28.838 1.00 56.91 79 GLU A O 1
ATOM 626 N N . VAL A 1 80 ? -27.719 2.292 27.985 1.00 58.91 80 VAL A N 1
ATOM 627 C CA . VAL A 1 80 ? -27.594 2.692 26.581 1.00 58.91 80 VAL A CA 1
ATOM 628 C C . VAL A 1 80 ? -28.446 3.938 26.335 1.00 58.91 80 VAL A C 1
ATOM 630 O O . VAL A 1 80 ? -29.609 3.873 25.950 1.00 58.91 80 VAL A O 1
ATOM 633 N N . THR A 1 81 ? -27.857 5.103 26.574 1.00 68.06 81 THR A N 1
ATOM 634 C CA . THR A 1 81 ? -28.417 6.415 26.234 1.00 68.06 81 THR A CA 1
ATOM 635 C C . THR A 1 81 ? -28.007 6.823 24.815 1.00 68.06 81 THR A C 1
ATOM 637 O O . THR A 1 81 ? -26.972 6.390 24.308 1.00 68.06 81 THR A O 1
ATOM 640 N N . ALA A 1 82 ? -28.761 7.707 24.154 1.00 69.75 82 ALA A N 1
ATOM 641 C CA . ALA A 1 82 ? -28.406 8.210 22.816 1.00 69.75 82 ALA A CA 1
ATOM 642 C C . ALA A 1 82 ? -26.997 8.851 22.756 1.00 69.75 82 ALA A C 1
ATOM 644 O O . ALA A 1 82 ? -26.322 8.798 21.727 1.00 69.75 82 ALA A O 1
ATOM 645 N N . ILE A 1 83 ? -26.526 9.402 23.881 1.00 70.62 83 ILE A N 1
ATOM 646 C CA . ILE A 1 83 ? -25.168 9.940 24.049 1.00 70.62 83 ILE A CA 1
ATOM 647 C C . ILE A 1 83 ? -24.128 8.807 24.027 1.00 70.62 83 ILE A C 1
ATOM 649 O O . ILE A 1 83 ? -23.118 8.921 23.331 1.00 70.62 83 ILE A O 1
ATOM 653 N N . SER A 1 84 ? -24.400 7.683 24.703 1.00 68.69 84 SER A N 1
ATOM 654 C CA . SER A 1 84 ? -23.530 6.497 24.690 1.00 68.69 84 SER A CA 1
ATOM 655 C C . SER A 1 84 ? -23.403 5.866 23.296 1.00 68.69 84 SER A C 1
ATOM 657 O O . SER A 1 84 ? -22.316 5.440 22.911 1.00 68.69 84 SER A O 1
ATOM 659 N N . LEU A 1 85 ? -24.472 5.889 22.488 1.00 71.75 85 LEU A N 1
ATOM 660 C CA . LEU A 1 85 ? -24.447 5.383 21.111 1.00 71.75 85 LEU A CA 1
ATOM 661 C C . LEU A 1 85 ? -23.568 6.244 20.196 1.00 71.75 85 LEU A C 1
ATOM 663 O O . LEU A 1 85 ? -22.817 5.704 19.384 1.00 71.75 85 LEU A O 1
ATOM 667 N N . ARG A 1 86 ? -23.617 7.575 20.344 1.00 75.75 86 ARG A N 1
ATOM 668 C CA . ARG A 1 86 ? -22.750 8.491 19.587 1.00 75.75 86 ARG A CA 1
ATOM 669 C C . ARG A 1 86 ? -21.281 8.310 19.966 1.00 75.75 86 ARG A C 1
ATOM 671 O O . ARG A 1 86 ? -20.444 8.214 19.073 1.00 75.75 86 ARG A O 1
ATOM 678 N N . ALA A 1 87 ? -20.984 8.213 21.262 1.00 74.75 87 ALA A N 1
ATOM 679 C CA . ALA A 1 87 ? -19.629 7.962 21.750 1.00 74.75 87 ALA A CA 1
ATOM 680 C C . ALA A 1 87 ? -19.087 6.612 21.246 1.00 74.75 87 ALA A C 1
ATOM 682 O O . ALA A 1 87 ? -17.964 6.539 20.755 1.00 74.75 87 ALA A O 1
ATOM 683 N N . ALA A 1 88 ? -19.908 5.558 21.271 1.00 72.00 88 ALA A N 1
ATOM 684 C CA . ALA A 1 88 ? -19.546 4.258 20.711 1.00 72.00 88 ALA A CA 1
ATOM 685 C C . ALA A 1 88 ? -19.327 4.311 19.186 1.00 72.00 88 ALA A C 1
ATOM 687 O O . ALA A 1 88 ? -18.455 3.615 18.667 1.00 72.00 88 ALA A O 1
ATOM 688 N N . GLY A 1 89 ? -20.092 5.135 18.462 1.00 75.12 89 GLY A N 1
ATOM 689 C CA . GLY A 1 89 ? -19.893 5.391 17.034 1.00 75.12 89 GLY A CA 1
ATOM 690 C C . GLY A 1 89 ? -18.538 6.036 16.740 1.00 75.12 89 GLY A C 1
ATOM 691 O O . GLY A 1 89 ? -17.780 5.509 15.929 1.00 75.12 89 GLY A O 1
ATOM 692 N N . GLN A 1 90 ? -18.197 7.104 17.465 1.00 80.06 90 GLN A N 1
ATOM 693 C CA . GLN A 1 90 ? -16.907 7.794 17.337 1.00 80.06 90 GLN A CA 1
ATOM 694 C C . GLN A 1 90 ? -15.728 6.875 17.678 1.00 80.06 90 GLN A C 1
ATOM 696 O O . GLN A 1 90 ? -14.758 6.809 16.931 1.00 80.06 90 GLN A O 1
ATOM 701 N N . GLN A 1 91 ? -15.837 6.081 18.746 1.00 79.88 91 GLN A N 1
ATOM 702 C CA . GLN A 1 91 ? -14.798 5.112 19.110 1.00 79.88 91 GLN A CA 1
ATOM 703 C C . GLN A 1 91 ? -14.571 4.053 18.023 1.00 79.88 91 GLN A C 1
ATOM 705 O O . GLN A 1 91 ? -13.432 3.668 17.757 1.00 79.88 91 GLN A O 1
ATOM 710 N N . ARG A 1 92 ? -15.639 3.578 17.368 1.00 77.25 92 ARG A N 1
ATOM 711 C CA . ARG A 1 92 ? -15.524 2.626 16.251 1.00 77.25 92 ARG A CA 1
ATOM 712 C C . ARG A 1 92 ? -14.864 3.255 15.030 1.00 77.25 92 ARG A C 1
ATOM 714 O O . ARG A 1 92 ? -14.073 2.584 14.370 1.00 77.25 92 ARG A O 1
ATOM 721 N N . GLU A 1 93 ? -15.184 4.511 14.742 1.00 82.00 93 GLU A N 1
ATOM 722 C CA . GLU A 1 93 ? -14.577 5.272 13.652 1.00 82.00 93 GLU A CA 1
ATOM 723 C C . GLU A 1 93 ? -13.079 5.492 13.897 1.00 82.00 93 GLU A C 1
ATOM 725 O O . GLU A 1 93 ? -12.260 5.168 13.038 1.00 82.00 93 GLU A O 1
ATOM 730 N N . GLU A 1 94 ? -12.695 5.924 15.099 1.00 84.00 94 GLU A N 1
ATOM 731 C CA . GLU A 1 94 ? -11.289 6.077 15.484 1.00 84.00 94 GLU A CA 1
ATOM 732 C C . GLU A 1 94 ? -10.522 4.752 15.432 1.00 84.00 94 GLU A C 1
ATOM 734 O O . GLU A 1 94 ? -9.389 4.708 14.952 1.00 84.00 94 GLU A O 1
ATOM 739 N N . ALA A 1 95 ? -11.127 3.655 15.895 1.00 81.19 95 ALA A N 1
ATOM 740 C CA . ALA A 1 95 ? -10.517 2.331 15.821 1.00 81.19 95 ALA A CA 1
ATOM 741 C C . ALA A 1 95 ? -10.336 1.869 14.366 1.00 81.19 95 ALA A C 1
ATOM 743 O O . ALA A 1 95 ? -9.290 1.324 14.015 1.00 81.19 95 ALA A O 1
ATOM 744 N N . ALA A 1 96 ? -11.324 2.106 13.498 1.00 81.50 96 ALA A N 1
ATOM 745 C CA . ALA A 1 96 ? -11.212 1.814 12.071 1.00 81.50 96 ALA A CA 1
ATOM 746 C C . ALA A 1 96 ? -10.109 2.645 11.403 1.00 81.50 96 ALA A C 1
ATOM 748 O O . ALA A 1 96 ? -9.319 2.099 10.633 1.00 81.50 96 ALA A O 1
ATOM 749 N N . ARG A 1 97 ? -10.007 3.931 11.750 1.00 85.44 97 ARG A N 1
ATOM 750 C CA . ARG A 1 97 ? -8.956 4.820 11.257 1.00 85.44 97 ARG A CA 1
ATOM 751 C C . ARG A 1 97 ? -7.566 4.343 11.678 1.00 85.44 97 ARG A C 1
ATOM 753 O O . ARG A 1 97 ? -6.717 4.153 10.817 1.00 85.44 97 ARG A O 1
ATOM 760 N N . LYS A 1 98 ? -7.355 4.056 12.966 1.00 86.00 98 LYS A N 1
ATOM 761 C CA . LYS A 1 98 ? -6.074 3.533 13.478 1.00 86.00 98 LYS A CA 1
ATOM 762 C C . LYS A 1 98 ? -5.687 2.204 12.828 1.00 86.00 98 LYS A C 1
ATOM 764 O O . LYS A 1 98 ? -4.516 1.977 12.540 1.00 86.00 98 LYS A O 1
ATOM 769 N N . ARG A 1 99 ? -6.662 1.321 12.572 1.00 84.69 99 ARG A N 1
ATOM 770 C CA . ARG A 1 99 ? -6.424 0.060 11.848 1.00 84.69 99 ARG A CA 1
ATOM 771 C C . ARG A 1 99 ? -5.947 0.303 10.424 1.00 84.69 99 ARG A C 1
ATOM 773 O O . ARG A 1 99 ? -5.015 -0.367 9.991 1.00 84.69 99 ARG A O 1
ATOM 780 N N . ARG A 1 100 ? -6.568 1.249 9.722 1.00 86.06 100 ARG A N 1
ATOM 781 C CA . ARG A 1 100 ? -6.157 1.628 8.372 1.00 86.06 100 ARG A CA 1
ATOM 782 C C . ARG A 1 100 ? -4.752 2.226 8.369 1.00 86.06 100 ARG A C 1
ATOM 784 O O . ARG A 1 100 ? -3.923 1.762 7.605 1.00 86.06 100 ARG A O 1
ATOM 791 N N . GLU A 1 101 ? -4.460 3.160 9.272 1.00 86.75 101 GLU A N 1
ATOM 792 C CA . GLU A 1 101 ? -3.124 3.764 9.414 1.00 86.75 101 GLU A CA 1
ATOM 793 C C . GLU A 1 101 ? -2.040 2.699 9.678 1.00 86.75 101 GLU A C 1
ATOM 795 O O . GLU A 1 101 ? -0.965 2.730 9.079 1.00 86.75 101 GLU A O 1
ATOM 800 N N . LEU A 1 102 ? -2.334 1.702 10.523 1.00 86.19 102 LEU A N 1
ATOM 801 C CA . LEU A 1 102 ? -1.427 0.580 10.767 1.00 86.19 102 LEU A CA 1
ATOM 802 C C . LEU A 1 102 ? -1.249 -0.305 9.525 1.00 86.19 102 LEU A C 1
ATOM 804 O O . LEU A 1 102 ? -0.123 -0.680 9.204 1.00 86.19 102 LEU A O 1
ATOM 808 N N . ALA A 1 103 ? -2.340 -0.640 8.833 1.00 86.00 103 ALA A N 1
ATOM 809 C CA . ALA A 1 103 ? -2.280 -1.410 7.595 1.00 86.00 103 ALA A CA 1
ATOM 810 C C . ALA A 1 103 ? -1.449 -0.678 6.528 1.00 86.00 103 ALA A C 1
ATOM 812 O O . ALA A 1 103 ? -0.614 -1.308 5.884 1.00 86.00 103 ALA A O 1
ATOM 813 N N . GLU A 1 104 ? -1.605 0.645 6.410 1.00 86.50 104 GLU A N 1
ATOM 814 C CA . GLU A 1 104 ? -0.862 1.487 5.464 1.00 86.50 104 GLU A CA 1
ATOM 815 C C . GLU A 1 104 ? 0.632 1.423 5.768 1.00 86.50 104 GLU A C 1
ATOM 817 O O . GLU A 1 104 ? 1.431 1.125 4.881 1.00 86.50 104 GLU A O 1
ATOM 822 N N . ALA A 1 105 ? 1.014 1.591 7.035 1.00 85.19 105 ALA A N 1
ATOM 823 C CA . ALA A 1 105 ? 2.406 1.474 7.453 1.00 85.19 105 ALA A CA 1
ATOM 824 C C .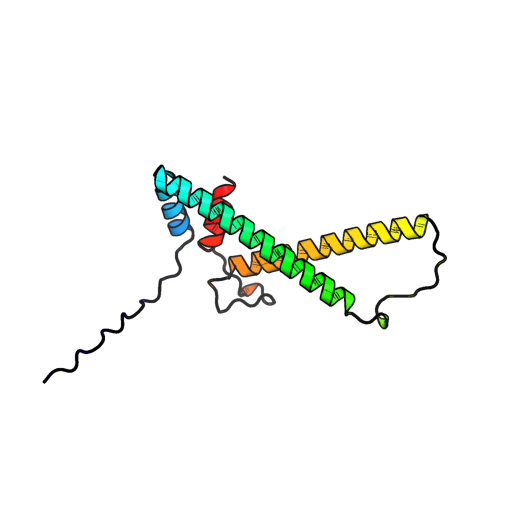 ALA A 1 105 ? 2.990 0.073 7.186 1.00 85.19 105 ALA A C 1
ATOM 826 O O . ALA A 1 105 ? 4.132 -0.041 6.739 1.00 85.19 105 ALA A O 1
ATOM 827 N N . MET A 1 106 ? 2.219 -0.993 7.427 1.00 84.31 106 MET A N 1
ATOM 828 C CA . MET A 1 106 ? 2.660 -2.373 7.200 1.00 84.31 106 MET A CA 1
ATOM 829 C C . MET A 1 106 ? 2.862 -2.680 5.715 1.00 84.31 106 MET A C 1
ATOM 831 O O . MET A 1 106 ? 3.910 -3.202 5.337 1.00 84.31 106 MET A O 1
ATOM 835 N N . VAL A 1 107 ? 1.874 -2.358 4.879 1.00 86.50 107 VAL A N 1
ATOM 836 C CA . VAL A 1 107 ? 1.909 -2.646 3.441 1.00 86.50 107 VAL A CA 1
ATOM 837 C C . VAL A 1 107 ? 2.985 -1.811 2.759 1.00 86.50 107 VAL A C 1
ATOM 839 O O . VAL A 1 107 ? 3.807 -2.362 2.032 1.00 86.50 107 VAL A O 1
ATOM 842 N N . MET A 1 108 ? 3.048 -0.508 3.040 1.00 84.75 108 MET A N 1
ATOM 843 C CA . MET A 1 108 ? 4.068 0.368 2.456 1.00 84.75 108 MET A CA 1
ATOM 844 C C . MET A 1 108 ? 5.475 -0.005 2.927 1.00 84.75 108 MET A C 1
ATOM 846 O O . MET A 1 108 ? 6.404 -0.005 2.124 1.00 84.75 108 MET A O 1
ATOM 850 N N . GLY A 1 109 ? 5.636 -0.374 4.202 1.00 83.81 109 GLY A N 1
ATOM 851 C CA . GLY A 1 109 ? 6.905 -0.871 4.729 1.00 83.81 109 GLY A CA 1
ATOM 852 C C . GLY A 1 109 ? 7.360 -2.155 4.035 1.00 83.81 109 GLY A C 1
ATOM 853 O O . GLY A 1 109 ? 8.520 -2.253 3.643 1.00 83.81 109 GLY A O 1
ATOM 854 N N . ALA A 1 110 ? 6.445 -3.105 3.824 1.00 85.25 110 ALA A N 1
ATOM 855 C CA . ALA A 1 110 ? 6.744 -4.361 3.141 1.00 85.25 110 ALA A CA 1
ATOM 856 C C . ALA A 1 110 ? 7.077 -4.165 1.664 1.00 85.25 110 ALA A C 1
ATOM 858 O O . ALA A 1 110 ? 8.055 -4.721 1.173 1.00 85.25 110 ALA A O 1
ATOM 859 N N . LEU A 1 111 ? 6.313 -3.326 0.969 1.00 85.12 111 LEU A N 1
ATOM 860 C CA . LEU A 1 111 ? 6.560 -3.008 -0.433 1.00 85.12 111 LEU A CA 1
ATOM 861 C C . LEU A 1 111 ? 7.895 -2.294 -0.635 1.00 85.12 111 LEU A C 1
ATOM 863 O O . LEU A 1 111 ? 8.601 -2.603 -1.588 1.00 85.12 111 LEU A O 1
ATOM 867 N N . ALA A 1 112 ? 8.270 -1.387 0.269 1.00 84.31 112 ALA A N 1
ATOM 868 C CA . ALA A 1 112 ? 9.542 -0.672 0.199 1.00 84.31 112 ALA A CA 1
ATOM 869 C C . ALA A 1 112 ? 10.770 -1.561 0.459 1.00 84.31 112 ALA A C 1
ATOM 871 O O . ALA A 1 112 ? 11.868 -1.189 0.065 1.00 84.31 112 ALA A O 1
ATOM 872 N N . ASN A 1 113 ? 10.591 -2.716 1.107 1.00 84.88 113 ASN A N 1
ATOM 873 C CA . ASN A 1 113 ? 11.667 -3.650 1.451 1.00 84.88 113 ASN A CA 1
ATOM 874 C C . ASN A 1 113 ? 11.516 -5.011 0.748 1.00 84.88 113 ASN A C 1
ATOM 876 O O . ASN A 1 113 ? 12.124 -5.989 1.169 1.00 84.88 113 ASN A O 1
ATOM 880 N N . MET A 1 114 ? 10.701 -5.098 -0.307 1.00 82.88 114 MET A N 1
ATOM 881 C CA . MET A 1 114 ? 10.397 -6.354 -1.010 1.00 82.88 114 MET A CA 1
ATOM 882 C C . MET A 1 114 ? 11.647 -7.056 -1.574 1.00 82.88 114 MET A C 1
ATOM 884 O O . MET A 1 114 ? 11.675 -8.274 -1.714 1.00 82.88 114 MET A O 1
ATOM 888 N N . ASP A 1 115 ? 12.672 -6.280 -1.897 1.00 80.88 115 ASP A N 1
ATOM 889 C CA . ASP A 1 115 ? 13.975 -6.683 -2.421 1.00 80.88 115 ASP A CA 1
ATOM 890 C C . ASP A 1 115 ? 15.053 -6.853 -1.334 1.00 80.88 115 ASP A C 1
ATOM 892 O O . ASP A 1 115 ? 16.181 -7.228 -1.649 1.00 80.88 115 ASP A O 1
ATOM 896 N N . ASN A 1 116 ? 14.714 -6.629 -0.060 1.00 82.25 116 A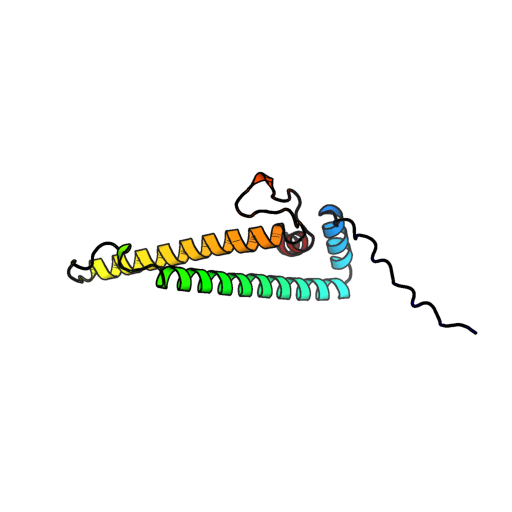SN A N 1
ATOM 897 C CA . ASN A 1 116 ? 15.620 -6.756 1.078 1.00 82.25 116 ASN A CA 1
ATOM 898 C C . ASN A 1 116 ? 15.281 -8.005 1.920 1.00 82.25 116 ASN A C 1
ATOM 900 O O . ASN A 1 116 ? 14.389 -7.948 2.772 1.00 82.25 116 ASN A O 1
ATOM 904 N N . PRO A 1 117 ? 15.991 -9.134 1.728 1.00 80.06 117 PRO A N 1
ATOM 905 C CA . PRO A 1 117 ? 15.719 -10.373 2.457 1.00 80.06 117 PRO A CA 1
ATOM 906 C C . PRO A 1 117 ? 16.069 -10.295 3.951 1.00 80.06 117 PRO A C 1
ATOM 908 O O . PRO A 1 117 ? 15.545 -11.088 4.731 1.00 80.06 117 PRO A O 1
ATOM 911 N N . ASP A 1 118 ? 16.916 -9.344 4.354 1.00 84.06 118 ASP A N 1
ATOM 912 C CA . ASP A 1 118 ? 17.366 -9.160 5.739 1.00 84.06 118 ASP A CA 1
ATOM 913 C C . ASP A 1 118 ? 16.466 -8.194 6.531 1.00 84.06 118 ASP A C 1
ATOM 915 O O . ASP A 1 118 ? 16.737 -7.889 7.697 1.00 84.06 118 ASP A O 1
ATOM 919 N N . TRP A 1 119 ? 15.397 -7.683 5.910 1.00 84.44 119 TRP A N 1
ATOM 920 C CA . TRP A 1 119 ? 14.494 -6.739 6.552 1.00 84.44 119 TRP A CA 1
ATOM 921 C C . TRP A 1 119 ? 13.651 -7.398 7.649 1.00 84.44 119 TRP A C 1
ATOM 923 O O . TRP A 1 119 ? 12.876 -8.326 7.411 1.00 84.44 119 TRP A O 1
ATOM 933 N N . ASP A 1 120 ? 13.736 -6.839 8.855 1.00 83.44 120 ASP A N 1
ATOM 934 C CA . ASP A 1 120 ? 12.854 -7.138 9.975 1.00 83.44 120 ASP A CA 1
ATOM 935 C C . ASP A 1 120 ? 11.936 -5.929 10.253 1.00 83.44 120 ASP A C 1
ATOM 937 O O . ASP A 1 120 ? 12.413 -4.869 10.680 1.00 83.44 120 ASP A O 1
ATOM 941 N N . PRO A 1 121 ? 10.603 -6.075 10.108 1.00 80.38 121 PRO A N 1
ATOM 942 C CA . PRO A 1 121 ? 9.625 -5.031 10.424 1.00 80.38 121 PRO A CA 1
ATOM 943 C C . PRO A 1 121 ? 9.706 -4.488 11.858 1.00 80.38 121 PRO A C 1
ATOM 945 O O . PRO A 1 121 ? 9.173 -3.415 12.144 1.00 80.38 121 PRO A O 1
ATOM 948 N N . ARG A 1 122 ? 10.328 -5.226 12.784 1.00 83.50 122 ARG A N 1
ATOM 949 C CA . ARG A 1 122 ? 10.508 -4.828 14.188 1.00 83.50 122 ARG A CA 1
ATOM 950 C C . ARG A 1 122 ? 11.824 -4.104 14.441 1.00 83.50 122 ARG A C 1
ATOM 952 O O . ARG A 1 122 ? 11.955 -3.461 15.482 1.00 83.50 122 ARG A O 1
ATOM 959 N N . ASN A 1 123 ? 12.780 -4.191 13.518 1.00 83.62 123 ASN A N 1
ATOM 960 C CA . ASN A 1 123 ? 14.086 -3.566 13.649 1.00 83.62 123 ASN A CA 1
ATOM 961 C C . ASN A 1 123 ? 14.272 -2.469 12.586 1.00 83.62 123 ASN A C 1
ATOM 963 O O . ASN A 1 123 ? 14.661 -2.764 11.452 1.00 83.62 123 ASN A O 1
ATOM 967 N N . PRO A 1 124 ? 14.084 -1.183 12.939 1.00 78.75 124 PRO A N 1
ATOM 968 C CA . PRO A 1 124 ? 14.175 -0.081 11.982 1.00 78.75 124 PRO A CA 1
ATOM 969 C C . PRO A 1 124 ? 15.575 0.099 11.376 1.00 78.75 124 PRO A C 1
ATOM 971 O O . PRO A 1 124 ? 15.699 0.791 10.368 1.00 78.75 124 PRO A O 1
ATOM 974 N N . ALA A 1 125 ? 16.619 -0.512 11.949 1.00 81.69 125 ALA A N 1
ATOM 975 C CA . ALA A 1 125 ? 17.971 -0.482 11.394 1.00 81.69 125 ALA A CA 1
ATOM 976 C C . ALA A 1 125 ? 18.143 -1.385 10.160 1.00 81.69 125 ALA A C 1
ATOM 978 O O . ALA A 1 125 ? 19.074 -1.178 9.391 1.00 81.69 125 ALA A O 1
ATOM 979 N N . THR A 1 126 ? 17.248 -2.358 9.957 1.00 81.12 126 THR A N 1
ATOM 980 C CA . THR A 1 126 ? 17.295 -3.301 8.821 1.00 81.12 126 THR A CA 1
ATOM 981 C C . THR A 1 126 ? 16.576 -2.785 7.577 1.00 81.12 126 THR A C 1
ATOM 983 O O . THR A 1 126 ? 16.538 -3.469 6.558 1.00 81.12 126 THR A O 1
ATOM 986 N N . ARG A 1 127 ? 15.968 -1.592 7.648 1.00 80.00 127 ARG A N 1
ATOM 987 C CA . ARG A 1 127 ? 15.240 -1.005 6.521 1.00 80.00 127 ARG A CA 1
ATOM 988 C C . ARG A 1 127 ? 16.195 -0.632 5.390 1.00 80.00 127 ARG A C 1
ATOM 990 O O . ARG A 1 127 ? 17.277 -0.095 5.633 1.00 80.00 127 ARG A O 1
ATOM 997 N N . HIS A 1 128 ? 15.741 -0.817 4.162 1.00 75.19 128 HIS A N 1
ATOM 998 C CA . HIS A 1 128 ? 16.413 -0.282 2.994 1.00 75.19 128 HIS A CA 1
ATOM 999 C C . HIS A 1 128 ? 16.289 1.251 2.981 1.00 75.19 128 HIS A C 1
ATOM 1001 O O . HIS A 1 128 ? 15.246 1.815 3.327 1.00 75.19 128 HIS A O 1
ATOM 1007 N N . THR A 1 129 ? 17.374 1.946 2.642 1.00 68.75 129 THR A N 1
ATOM 1008 C CA . THR A 1 129 ? 17.411 3.418 2.573 1.00 68.75 129 THR A CA 1
ATOM 1009 C C . THR A 1 129 ? 17.016 3.952 1.201 1.00 68.75 129 THR A C 1
ATOM 1011 O O . THR A 1 129 ? 16.696 5.134 1.080 1.00 68.75 129 THR A O 1
ATOM 1014 N N . THR A 1 130 ? 17.023 3.097 0.179 1.00 73.44 130 THR A N 1
ATOM 1015 C CA . THR A 1 130 ? 16.738 3.455 -1.212 1.00 73.44 130 THR A CA 1
ATOM 1016 C C . THR A 1 130 ? 15.400 2.862 -1.644 1.00 73.44 130 THR A C 1
ATOM 1018 O O . THR A 1 130 ? 15.083 1.727 -1.299 1.00 73.44 130 THR A O 1
ATOM 1021 N N . ASP A 1 131 ? 14.602 3.615 -2.396 1.00 75.25 131 ASP A N 1
ATOM 1022 C CA . ASP A 1 131 ? 13.356 3.090 -2.956 1.00 75.25 131 ASP A CA 1
ATOM 1023 C C . ASP A 1 131 ? 13.652 2.048 -4.042 1.00 75.25 131 ASP A C 1
ATOM 1025 O O . ASP A 1 131 ? 14.483 2.276 -4.922 1.00 75.25 131 ASP A O 1
ATOM 1029 N N . ASN A 1 132 ? 12.930 0.932 -4.020 1.00 81.62 132 ASN A N 1
ATOM 1030 C CA . ASN A 1 132 ? 12.996 -0.059 -5.089 1.00 81.62 132 ASN A CA 1
ATOM 1031 C C . ASN A 1 132 ? 12.210 0.375 -6.339 1.00 81.62 132 ASN A C 1
ATOM 1033 O O . ASN A 1 132 ? 11.459 1.355 -6.328 1.00 81.62 132 ASN A O 1
ATOM 1037 N N . PHE A 1 133 ? 12.360 -0.377 -7.434 1.00 81.38 133 PHE A N 1
ATOM 1038 C CA . PHE A 1 133 ? 11.719 -0.066 -8.719 1.00 81.38 133 PHE A CA 1
ATOM 1039 C C . PHE A 1 133 ? 10.196 0.105 -8.606 1.00 81.38 133 PHE A C 1
ATOM 1041 O O . PHE A 1 133 ? 9.624 1.016 -9.202 1.00 81.38 133 PHE A O 1
ATOM 1048 N N . PHE A 1 134 ? 9.534 -0.750 -7.823 1.00 83.94 134 PHE A N 1
ATOM 1049 C CA . PHE A 1 134 ? 8.087 -0.683 -7.624 1.00 83.94 134 PHE A CA 1
ATOM 1050 C C . PHE A 1 134 ? 7.672 0.638 -6.960 1.00 83.94 134 PHE A C 1
ATOM 1052 O O . PHE A 1 134 ? 6.756 1.319 -7.426 1.00 83.94 134 PHE A O 1
ATOM 1059 N N . MET A 1 135 ? 8.393 1.042 -5.914 1.00 84.88 135 MET A N 1
ATOM 1060 C CA . MET A 1 135 ? 8.171 2.314 -5.232 1.00 84.88 135 MET A CA 1
ATOM 1061 C C . MET A 1 135 ? 8.490 3.514 -6.129 1.00 84.88 135 MET A C 1
ATOM 1063 O O . MET A 1 135 ? 7.729 4.484 -6.135 1.00 84.88 135 MET A O 1
ATOM 1067 N N . ALA A 1 136 ? 9.553 3.441 -6.932 1.00 84.25 136 ALA A N 1
ATOM 1068 C CA . ALA A 1 136 ? 9.888 4.464 -7.923 1.00 84.25 136 ALA A CA 1
ATOM 1069 C C . ALA A 1 136 ? 8.767 4.629 -8.967 1.00 84.25 136 ALA A C 1
ATOM 1071 O O . ALA A 1 136 ? 8.351 5.751 -9.266 1.00 84.25 136 ALA A O 1
ATOM 1072 N N . LEU A 1 137 ? 8.210 3.517 -9.464 1.00 84.69 137 LEU A N 1
ATOM 1073 C CA . LEU A 1 137 ? 7.104 3.519 -10.420 1.00 84.69 137 LEU A CA 1
ATOM 1074 C C . LEU A 1 137 ? 5.854 4.191 -9.843 1.00 84.69 137 LEU A C 1
ATOM 1076 O O . LEU A 1 137 ? 5.283 5.062 -10.503 1.00 84.69 137 LEU A O 1
ATOM 1080 N N . LEU A 1 138 ? 5.460 3.846 -8.615 1.00 84.50 138 LEU A N 1
ATOM 1081 C CA . LEU A 1 138 ? 4.312 4.466 -7.947 1.00 84.50 138 LEU A CA 1
ATOM 1082 C C . LEU A 1 138 ? 4.529 5.963 -7.703 1.00 84.50 138 LEU A C 1
ATOM 1084 O O . LEU A 1 138 ? 3.651 6.766 -8.009 1.00 84.50 138 LEU A O 1
ATOM 1088 N N . LYS A 1 139 ? 5.705 6.363 -7.204 1.00 83.62 139 LYS A N 1
ATOM 1089 C CA . LYS A 1 139 ? 6.027 7.778 -6.944 1.00 83.62 139 LYS A CA 1
ATOM 1090 C C . LYS A 1 139 ? 6.083 8.608 -8.223 1.00 83.62 139 LYS A C 1
ATOM 1092 O O . LYS A 1 139 ? 5.674 9.766 -8.213 1.00 83.62 139 LYS A O 1
ATOM 1097 N N . SER A 1 140 ? 6.532 8.021 -9.333 1.00 82.12 140 SER A N 1
ATOM 1098 C CA . SER A 1 140 ? 6.605 8.708 -10.628 1.00 82.12 140 SER A CA 1
ATOM 1099 C C . SER A 1 140 ? 5.244 9.162 -11.172 1.00 82.12 140 SER A C 1
ATOM 1101 O O . SER A 1 140 ? 5.211 10.043 -12.025 1.00 82.12 140 SER A O 1
ATOM 1103 N N . ALA A 1 141 ? 4.137 8.584 -10.689 1.00 73.50 141 ALA A N 1
ATOM 1104 C CA . ALA A 1 141 ? 2.781 8.970 -11.076 1.00 73.50 141 ALA A CA 1
ATOM 1105 C C . ALA A 1 141 ? 2.274 10.240 -10.362 1.00 73.50 141 ALA A C 1
ATOM 1107 O O . ALA A 1 141 ? 1.285 10.819 -10.797 1.00 73.50 141 ALA A O 1
ATOM 1108 N N . PHE A 1 142 ? 2.939 10.676 -9.284 1.00 66.00 142 PHE A N 1
ATOM 1109 C CA . PHE A 1 142 ? 2.544 11.833 -8.466 1.00 66.00 142 PHE A CA 1
ATOM 1110 C C . PHE A 1 142 ? 3.423 13.079 -8.689 1.00 66.00 142 PHE A C 1
ATOM 1112 O O . PHE A 1 142 ? 3.414 13.982 -7.851 1.00 66.00 142 PHE A O 1
ATOM 1119 N N . LYS A 1 143 ? 4.210 13.112 -9.772 1.00 55.94 143 LYS A N 1
ATOM 1120 C CA . LYS A 1 143 ? 5.005 14.286 -10.173 1.00 55.94 143 LYS A CA 1
ATOM 1121 C C . LYS A 1 143 ? 4.158 15.333 -10.889 1.00 55.94 143 LYS A C 1
ATOM 1123 O O . LYS A 1 143 ? 3.302 14.934 -11.708 1.00 55.94 143 LYS A O 1
#

Sequence (143 aa):
MSLAAKQSHVQEPIAPMSHEDAMAIIERAARDKHLARDLDLLRDKCFSFVNAMMDEVTQTLAEKEKRTPALLKSRPEQEVTAISLRAAGQQREEAARKRRELAEAMVMGALANMDNPDWDPRNPATRHTTDNFFMALLKSAFK